Protein AF-A0AA35YEF1-F1 (afdb_monomer)

Mean predicted aligned error: 9.91 Å

Secondary structure (DSSP, 8-state):
--PPPP-----SS--TT--SS--BTTBSS-HHHHHHHHHHHTT-S-EEEEE-SSS--HHHHHHHTT-SSEEEEEEEE-GGGTSTT----TT---STT-TTSEEEEEESSS---GGG------TT-TTGGG--SSS-EEEE------TT------HHHHHHHSPP-

Radius of gyration: 15.32 Å; Cα contacts (8 Å, |Δi|>4): 294; chains: 1; bounding box: 36×35×42 Å

InterPro domains:
  IPR000286 Histone deacetylase HDAC [PR01270] (13-36)
  IPR000286 Histone deacetylase HDAC [PR01270] (46-61)
  IPR023696 Ureohydrolase domain superfamily [SSF52768] (7-118)
  IPR023801 Histone deacetylase domain [PF00850] (11-116)
  IPR037138 Histone deacetylase domain superfamily [G3DSA:3.40.800.20] (6-133)

pLDDT: mean 76.39, std 24.19, range [29.94, 98.56]

Structure (mmCIF, N/CA/C/O backbone):
data_AF-A0AA35YEF1-F1
#
_entry.id   AF-A0AA35YEF1-F1
#
loop_
_atom_site.group_PDB
_atom_site.id
_atom_site.type_symbol
_atom_site.label_atom_id
_atom_site.label_alt_id
_atom_site.label_comp_id
_atom_site.label_asym_id
_atom_site.label_entity_id
_atom_site.label_seq_id
_atom_site.pdbx_PDB_ins_code
_atom_site.Cartn_x
_atom_site.Cartn_y
_atom_site.Cartn_z
_atom_site.occupancy
_atom_site.B_iso_or_equiv
_atom_site.auth_seq_id
_atom_site.auth_comp_id
_atom_site.auth_asym_id
_atom_site.auth_atom_id
_atom_site.pdbx_PDB_model_num
ATOM 1 N N . MET A 1 1 ? -6.864 -19.166 25.565 1.00 37.62 1 MET A N 1
ATOM 2 C CA . MET A 1 1 ? -6.013 -18.259 24.770 1.00 37.62 1 MET A CA 1
ATOM 3 C C . MET A 1 1 ? -6.544 -18.346 23.356 1.00 37.62 1 MET A C 1
ATOM 5 O O . MET A 1 1 ? -6.673 -19.457 22.865 1.00 37.62 1 MET A O 1
ATOM 9 N N . ASP A 1 2 ? -7.000 -17.234 22.787 1.00 47.06 2 ASP A N 1
ATOM 10 C CA . ASP A 1 2 ? -7.534 -17.217 21.423 1.00 47.06 2 ASP A CA 1
ATOM 11 C C . ASP A 1 2 ? -6.340 -17.222 20.463 1.00 47.06 2 ASP A C 1
ATOM 13 O O . ASP A 1 2 ? -5.594 -16.243 20.388 1.00 47.06 2 ASP A O 1
ATOM 17 N N . HIS A 1 3 ? -6.069 -18.371 19.849 1.00 52.56 3 HIS A N 1
ATOM 18 C CA . HIS A 1 3 ? -5.046 -18.476 18.819 1.00 52.56 3 HIS A CA 1
ATOM 19 C C . HIS A 1 3 ? -5.602 -17.779 17.581 1.00 52.56 3 HIS A C 1
ATOM 21 O O . HIS A 1 3 ? -6.654 -18.172 17.080 1.00 52.56 3 HIS A O 1
ATOM 27 N N . GLY A 1 4 ? -4.926 -16.729 17.108 1.00 59.50 4 GLY A N 1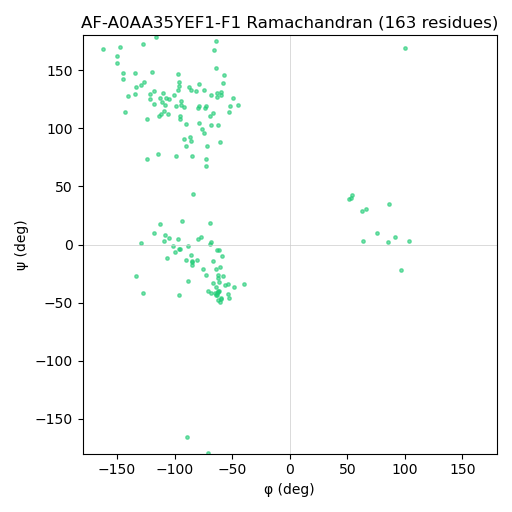
ATOM 28 C CA . GLY A 1 4 ? -5.328 -16.040 15.884 1.00 59.50 4 GLY A CA 1
ATOM 29 C C . GLY A 1 4 ? -5.559 -17.054 14.760 1.00 59.50 4 GLY A C 1
ATOM 30 O O . GLY A 1 4 ? -4.706 -17.902 14.497 1.00 59.50 4 GLY A O 1
ATOM 31 N N . SER A 1 5 ? -6.734 -17.006 14.134 1.00 70.62 5 SER A N 1
ATOM 32 C CA . SER A 1 5 ? -7.059 -17.885 13.015 1.00 70.62 5 SER A CA 1
ATOM 33 C C . SER A 1 5 ? -6.451 -17.332 11.727 1.00 70.62 5 SER A C 1
ATOM 35 O O . SER A 1 5 ? -6.564 -16.144 11.421 1.00 70.62 5 SER A O 1
ATOM 37 N N . TRP A 1 6 ? -5.785 -18.200 10.968 1.00 76.62 6 TRP A N 1
ATOM 38 C CA . TRP A 1 6 ? -5.208 -17.856 9.671 1.00 76.62 6 TRP A CA 1
ATOM 39 C C . TRP A 1 6 ? -6.157 -18.255 8.549 1.00 76.62 6 TRP A C 1
ATOM 41 O O . TRP A 1 6 ? -6.702 -19.358 8.544 1.00 76.62 6 TRP A O 1
ATOM 51 N N . VAL A 1 7 ? -6.315 -17.371 7.566 1.00 81.00 7 VAL A N 1
ATOM 52 C CA . VAL A 1 7 ? -7.116 -17.618 6.363 1.00 81.00 7 VAL A CA 1
ATOM 53 C C . VAL A 1 7 ? -6.281 -17.273 5.135 1.00 81.00 7 VAL A C 1
ATOM 55 O O . VAL A 1 7 ? -5.598 -16.251 5.109 1.00 81.00 7 VAL A O 1
ATOM 58 N N . MET A 1 8 ? -6.345 -18.120 4.105 1.00 83.56 8 MET A N 1
ATOM 59 C CA . MET A 1 8 ? -5.688 -17.890 2.818 1.00 83.56 8 MET A CA 1
ATOM 60 C C . MET A 1 8 ? -6.730 -17.623 1.730 1.00 83.56 8 MET A C 1
ATOM 62 O O . MET A 1 8 ? -7.583 -18.466 1.461 1.00 83.56 8 MET A O 1
ATOM 66 N N . GLY A 1 9 ? -6.625 -16.470 1.067 1.00 82.00 9 GLY A N 1
ATOM 67 C CA . GLY A 1 9 ? -7.431 -16.133 -0.106 1.00 82.00 9 GLY A CA 1
ATOM 68 C C . GLY A 1 9 ? -6.698 -16.468 -1.403 1.00 82.00 9 GLY A C 1
ATOM 69 O O . GLY A 1 9 ? -5.765 -15.764 -1.781 1.00 82.00 9 GLY A O 1
ATOM 70 N N . GLN A 1 10 ? -7.130 -17.513 -2.109 1.00 87.06 10 GLN A N 1
ATOM 71 C CA . GLN A 1 10 ? -6.645 -17.826 -3.458 1.00 87.06 10 GLN A CA 1
ATOM 72 C C . GLN A 1 10 ? -7.531 -17.128 -4.493 1.00 87.06 10 GLN A C 1
ATOM 74 O O . GLN A 1 10 ? -8.507 -17.695 -4.980 1.00 87.06 10 GLN A O 1
ATOM 79 N N . VAL A 1 11 ? -7.222 -15.864 -4.784 1.00 88.69 11 VAL A N 1
ATOM 80 C CA . VAL A 1 11 ? -8.067 -14.997 -5.617 1.00 88.69 11 VAL A CA 1
ATOM 81 C C . VAL A 1 11 ? -7.344 -14.515 -6.871 1.00 88.69 11 VAL A C 1
ATOM 83 O O . VAL A 1 11 ? -6.132 -14.308 -6.874 1.00 88.69 11 VAL A O 1
ATOM 86 N N . ARG A 1 12 ? -8.116 -14.322 -7.943 1.00 91.75 12 ARG A N 1
ATOM 87 C CA . ARG A 1 12 ? -7.703 -13.669 -9.191 1.00 91.75 12 ARG A CA 1
ATOM 88 C C . ARG A 1 12 ? -8.890 -12.880 -9.768 1.00 91.75 12 ARG A C 1
ATOM 90 O O . ARG A 1 12 ? -10.016 -13.359 -9.619 1.00 91.75 12 ARG A O 1
ATOM 97 N N . PRO A 1 13 ? -8.680 -11.739 -10.455 1.00 93.81 13 PRO A N 1
ATOM 98 C CA . PRO A 1 13 ? -7.400 -11.049 -10.709 1.00 93.81 13 PRO A CA 1
ATOM 99 C C . PRO A 1 13 ? -6.727 -10.478 -9.434 1.00 93.81 13 PRO A C 1
ATOM 101 O O . PRO A 1 13 ? -7.368 -10.465 -8.378 1.00 93.81 13 PRO A O 1
ATOM 104 N N . PRO A 1 14 ? -5.444 -10.046 -9.492 1.00 95.00 14 PRO A N 1
ATOM 105 C CA . PRO A 1 14 ? -4.778 -9.370 -8.368 1.00 95.00 14 PRO A CA 1
ATOM 106 C C . PRO A 1 14 ? -5.453 -8.026 -8.033 1.00 95.00 14 PRO A C 1
ATOM 108 O O . PRO A 1 14 ? -6.388 -7.605 -8.716 1.00 95.00 14 PRO A O 1
ATOM 111 N N . GLY A 1 15 ? -5.002 -7.355 -6.964 1.00 96.38 15 GLY A N 1
ATOM 112 C CA . GLY A 1 15 ? -5.642 -6.123 -6.488 1.00 96.38 15 GLY A CA 1
ATOM 113 C C . GLY A 1 15 ? -4.752 -4.929 -6.136 1.00 96.38 15 GLY A C 1
ATOM 114 O O . GLY A 1 15 ? -5.223 -3.804 -6.243 1.00 96.38 15 GLY A O 1
ATOM 115 N N . HIS A 1 16 ? -3.493 -5.115 -5.737 1.00 97.31 16 HIS A N 1
ATOM 116 C CA . HIS A 1 16 ? -2.713 -4.039 -5.095 1.00 97.31 16 HIS A CA 1
ATOM 117 C C . HIS A 1 16 ? -2.350 -2.822 -5.974 1.00 97.31 16 HIS A C 1
ATOM 119 O O . HIS A 1 16 ? -1.977 -1.775 -5.444 1.00 97.31 16 HIS A O 1
ATOM 125 N N . HIS A 1 17 ? -2.497 -2.920 -7.299 1.00 97.94 17 HIS A N 1
ATOM 126 C CA . HIS A 1 17 ? -2.338 -1.783 -8.210 1.00 97.94 17 HIS A CA 1
ATOM 127 C C . HIS A 1 17 ? -3.646 -1.017 -8.449 1.00 97.94 17 HIS A C 1
ATOM 129 O O . HIS A 1 17 ? -3.602 0.086 -8.986 1.00 97.94 17 HIS A O 1
ATOM 135 N N . ALA A 1 18 ? -4.803 -1.569 -8.064 1.00 98.38 18 ALA A N 1
ATOM 136 C CA . ALA A 1 18 ? -6.078 -0.869 -8.179 1.00 98.38 18 ALA A CA 1
ATOM 137 C C . ALA A 1 18 ? -6.165 0.222 -7.099 1.00 98.38 18 ALA A C 1
ATOM 139 O O . ALA A 1 18 ? -6.102 -0.073 -5.900 1.00 98.38 18 ALA A O 1
ATOM 140 N N . GLY A 1 19 ? -6.265 1.472 -7.547 1.00 97.50 19 GLY A N 1
ATOM 141 C CA . GLY A 1 19 ? -6.387 2.669 -6.713 1.00 97.50 19 GLY A CA 1
ATOM 142 C C . GLY A 1 19 ? -7.839 3.024 -6.398 1.00 97.50 19 GLY A C 1
ATOM 143 O O . GLY A 1 19 ? -8.753 2.237 -6.649 1.00 97.50 19 GLY A O 1
ATOM 144 N N . VAL A 1 20 ? -8.084 4.240 -5.898 1.00 97.62 20 VAL A N 1
ATOM 145 C CA . VAL A 1 20 ? -9.449 4.687 -5.544 1.00 97.62 20 VAL A CA 1
ATOM 146 C C . VAL A 1 20 ? -10.331 4.821 -6.789 1.00 97.62 20 VAL A C 1
ATOM 148 O O . VAL A 1 20 ? -11.542 4.609 -6.732 1.00 97.62 20 VAL A O 1
ATOM 151 N N . ARG A 1 21 ? -9.732 5.203 -7.924 1.00 97.69 21 ARG A N 1
ATOM 152 C CA . ARG A 1 21 ? -10.460 5.562 -9.155 1.00 97.69 21 ARG A CA 1
ATOM 153 C C . ARG A 1 21 ? -9.964 4.852 -10.412 1.00 97.69 21 ARG A C 1
ATOM 155 O O . ARG A 1 21 ? -10.474 5.137 -11.493 1.00 97.69 21 ARG A O 1
ATOM 162 N N . GLN A 1 22 ? -8.966 3.975 -10.302 1.00 97.12 22 GLN A N 1
ATOM 163 C CA . GLN A 1 22 ? -8.292 3.402 -11.464 1.00 97.12 22 GLN A CA 1
ATOM 164 C C . GLN A 1 22 ? -7.975 1.916 -11.280 1.00 97.12 22 GLN A C 1
ATOM 166 O O . GLN A 1 22 ? -7.311 1.522 -10.323 1.00 97.12 22 GLN A O 1
ATOM 171 N N . ALA A 1 23 ? -8.396 1.114 -12.260 1.00 97.88 23 ALA A N 1
ATOM 172 C CA . ALA A 1 23 ? -7.896 -0.236 -12.490 1.00 97.88 23 ALA A CA 1
ATOM 173 C C . ALA A 1 23 ? -6.628 -0.174 -13.361 1.00 97.88 23 ALA A C 1
ATOM 175 O O . ALA A 1 23 ? -6.604 0.523 -14.378 1.00 97.88 23 ALA A O 1
ATOM 176 N N . MET A 1 24 ? -5.569 -0.884 -12.972 1.00 97.31 24 MET A N 1
ATOM 177 C CA . MET A 1 24 ? -4.289 -0.946 -13.695 1.00 97.31 24 MET A CA 1
ATOM 178 C C . MET A 1 24 ? -3.471 -2.161 -13.244 1.00 97.31 24 MET A C 1
ATOM 180 O O . MET A 1 24 ? -3.812 -2.795 -12.250 1.00 97.31 24 MET A O 1
ATOM 184 N N . GLY A 1 25 ? -2.395 -2.514 -13.960 1.00 95.12 25 GLY A N 1
ATOM 185 C CA . GLY A 1 25 ? -1.503 -3.614 -13.556 1.00 95.12 25 GLY A CA 1
ATOM 186 C C . GLY A 1 25 ? -2.238 -4.938 -13.326 1.00 95.12 25 GLY A C 1
ATOM 187 O O . GLY A 1 25 ? -2.017 -5.599 -12.317 1.00 95.12 25 GLY A O 1
ATOM 188 N N . PHE A 1 26 ? -3.186 -5.271 -14.209 1.00 95.88 26 PHE A N 1
ATOM 189 C CA . PHE A 1 26 ? -4.088 -6.430 -14.098 1.00 95.88 26 PHE A CA 1
ATOM 190 C C . PHE A 1 26 ? -5.045 -6.417 -12.893 1.00 95.88 26 PHE A C 1
ATOM 192 O O . PHE A 1 26 ? -5.803 -7.367 -12.715 1.00 95.88 26 PHE A O 1
ATOM 199 N N . CYS A 1 27 ? -5.047 -5.357 -12.084 1.00 97.06 27 CYS A N 1
ATOM 200 C CA . CYS A 1 27 ? -5.883 -5.228 -10.901 1.00 97.06 27 CYS A CA 1
ATOM 201 C C . CYS A 1 27 ? -7.179 -4.478 -11.226 1.00 97.06 27 CYS A C 1
ATOM 203 O O . CYS A 1 27 ? -7.132 -3.342 -11.698 1.00 97.06 27 CYS A O 1
ATOM 205 N N . LEU A 1 28 ? -8.328 -5.103 -10.943 1.00 96.94 28 LEU A N 1
ATOM 206 C CA . LEU A 1 28 ? -9.655 -4.491 -11.124 1.00 96.94 28 LEU A CA 1
ATOM 207 C C . LEU A 1 28 ? -10.190 -3.868 -9.830 1.00 96.94 28 LEU A C 1
ATOM 209 O O . LEU A 1 28 ? -10.706 -2.757 -9.847 1.00 96.94 28 LEU A O 1
ATOM 213 N N . HIS A 1 29 ? -10.041 -4.582 -8.714 1.00 97.44 29 HIS A N 1
ATOM 214 C CA . HIS A 1 29 ? -10.429 -4.143 -7.375 1.00 97.44 29 HIS A CA 1
ATOM 215 C C . HIS A 1 29 ? -9.303 -4.462 -6.395 1.00 97.44 29 HIS A C 1
ATOM 217 O O . HIS A 1 29 ? -8.621 -5.476 -6.544 1.00 97.44 29 HIS A O 1
ATOM 223 N N . ASN A 1 30 ? -9.123 -3.635 -5.366 1.00 97.56 30 ASN A N 1
ATOM 224 C CA . ASN A 1 30 ? -8.067 -3.847 -4.385 1.00 97.56 30 ASN A CA 1
ATOM 225 C C . ASN A 1 30 ? -8.514 -4.804 -3.269 1.00 97.56 30 ASN A C 1
ATOM 227 O O . ASN A 1 30 ? -9.041 -4.385 -2.240 1.00 97.56 30 ASN A O 1
ATOM 231 N N . ASN A 1 31 ? -8.302 -6.107 -3.483 1.00 96.19 31 ASN A N 1
ATOM 232 C CA 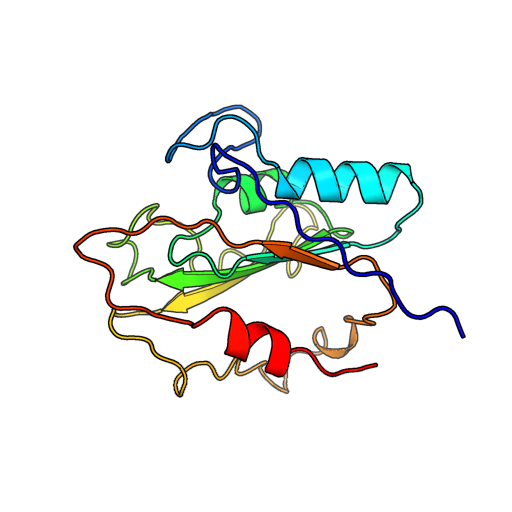. ASN A 1 31 ? -8.710 -7.169 -2.552 1.00 96.19 31 ASN A CA 1
ATOM 233 C C . ASN A 1 31 ? -8.184 -6.951 -1.119 1.00 96.19 31 ASN A C 1
ATOM 235 O O . ASN A 1 31 ? -8.927 -7.138 -0.157 1.00 96.19 31 ASN A O 1
ATOM 239 N N . ALA A 1 32 ? -6.918 -6.538 -0.970 1.00 95.25 32 ALA A N 1
ATOM 240 C CA . ALA A 1 32 ? -6.303 -6.307 0.337 1.00 95.25 32 ALA A CA 1
ATOM 241 C C . ALA A 1 32 ? -6.915 -5.093 1.048 1.00 95.25 32 ALA A C 1
ATOM 243 O O . ALA A 1 32 ? -7.214 -5.165 2.239 1.00 95.25 32 ALA A O 1
ATOM 244 N N . ALA A 1 33 ? -7.158 -4.002 0.315 1.00 96.69 33 ALA A N 1
ATOM 245 C CA . ALA A 1 33 ? -7.817 -2.827 0.868 1.00 96.69 33 ALA A CA 1
ATOM 246 C C . ALA A 1 33 ? -9.267 -3.117 1.278 1.00 96.69 33 ALA A C 1
ATOM 248 O O . ALA A 1 33 ? -9.675 -2.732 2.370 1.00 96.69 33 ALA A O 1
ATOM 249 N N . ILE A 1 34 ? -10.017 -3.866 0.461 1.00 97.12 34 ILE A N 1
ATOM 250 C CA . ILE A 1 34 ? -11.382 -4.302 0.792 1.00 97.12 34 ILE A CA 1
ATOM 251 C C . ILE A 1 34 ? -11.382 -5.148 2.069 1.00 97.12 34 ILE A C 1
ATOM 253 O O . ILE A 1 34 ? -12.187 -4.901 2.964 1.00 97.12 34 ILE A O 1
ATOM 257 N N . ALA A 1 35 ? -10.462 -6.109 2.189 1.00 94.81 35 ALA A N 1
ATOM 258 C CA . ALA A 1 35 ? -10.337 -6.935 3.387 1.00 94.81 35 ALA A CA 1
ATOM 259 C C . ALA A 1 35 ? -9.976 -6.104 4.631 1.00 94.81 35 ALA A C 1
ATOM 261 O O . ALA A 1 35 ? -10.546 -6.324 5.700 1.00 94.81 35 ALA A O 1
ATOM 262 N N . ALA A 1 36 ? -9.087 -5.115 4.497 1.00 93.75 36 ALA A N 1
ATOM 263 C CA . ALA A 1 36 ? -8.751 -4.202 5.585 1.00 93.75 36 ALA A CA 1
ATOM 264 C C . ALA A 1 36 ? -9.970 -3.382 6.025 1.00 93.75 36 ALA A C 1
ATOM 266 O O . ALA A 1 36 ? -10.285 -3.349 7.214 1.00 93.75 36 ALA A O 1
ATOM 267 N N . SER A 1 37 ? -10.707 -2.788 5.084 1.00 93.88 37 SER A N 1
ATOM 268 C CA . SER A 1 37 ? -11.939 -2.051 5.382 1.00 93.88 37 SER A CA 1
ATOM 269 C C . SER A 1 37 ? -13.012 -2.942 6.014 1.00 93.88 37 SER A C 1
ATOM 271 O O . SER A 1 37 ? -13.659 -2.526 6.973 1.00 93.88 37 SER A O 1
ATOM 273 N N . ALA A 1 38 ? -13.172 -4.182 5.544 1.00 94.12 38 ALA A N 1
ATOM 274 C CA . ALA A 1 38 ? -14.100 -5.148 6.131 1.00 94.12 38 ALA A CA 1
ATOM 275 C C . ALA A 1 38 ? -13.713 -5.512 7.573 1.00 94.12 38 ALA A C 1
ATOM 277 O O . ALA A 1 38 ? -14.571 -5.543 8.453 1.00 94.12 38 ALA A O 1
ATOM 278 N N . ALA A 1 39 ? -12.421 -5.712 7.848 1.00 88.75 39 ALA A N 1
ATOM 279 C CA . ALA A 1 39 ? -11.931 -5.946 9.204 1.00 88.75 39 ALA A CA 1
ATOM 280 C C . ALA A 1 39 ? -12.210 -4.744 10.121 1.00 88.75 39 ALA A C 1
ATOM 282 O O . ALA A 1 39 ? -12.630 -4.925 11.265 1.00 88.75 39 ALA A O 1
ATOM 283 N N . GLN A 1 40 ? -12.026 -3.516 9.627 1.00 90.50 40 GLN A N 1
ATOM 284 C CA . GLN A 1 40 ? -12.354 -2.304 10.383 1.00 90.50 40 GLN A CA 1
ATOM 285 C C . GLN A 1 40 ? -13.851 -2.199 10.681 1.00 90.50 40 GLN A C 1
ATOM 287 O O . GLN A 1 40 ? -14.222 -1.912 11.818 1.00 90.50 40 GLN A O 1
ATOM 292 N N . ALA A 1 41 ? -14.705 -2.500 9.699 1.00 93.94 41 ALA A N 1
ATOM 293 C CA . ALA A 1 41 ? -16.154 -2.557 9.887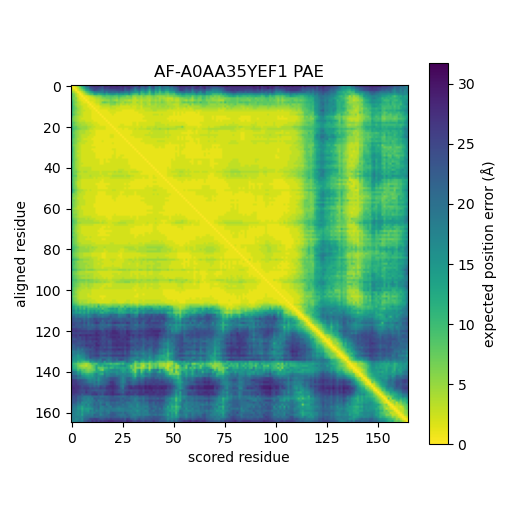 1.00 93.94 41 ALA A CA 1
ATOM 294 C C . ALA A 1 41 ? -16.568 -3.629 10.914 1.00 93.94 41 ALA A C 1
ATOM 296 O O . ALA A 1 41 ? -17.517 -3.425 11.665 1.00 93.94 41 ALA A O 1
ATOM 297 N N . ALA A 1 42 ? -15.815 -4.728 11.007 1.00 91.31 42 ALA A N 1
ATOM 298 C CA . ALA A 1 42 ? -15.981 -5.766 12.025 1.00 91.31 42 ALA A CA 1
ATOM 299 C C . ALA A 1 42 ? -15.364 -5.411 13.400 1.00 91.31 42 ALA A C 1
ATOM 301 O O . ALA A 1 42 ? -15.368 -6.237 14.311 1.00 91.31 42 ALA A O 1
ATOM 302 N N . GLY A 1 43 ? -14.836 -4.194 13.577 1.00 89.06 43 GLY A N 1
ATOM 303 C CA . GLY A 1 43 ? -14.337 -3.682 14.858 1.00 89.06 43 GLY A CA 1
ATOM 304 C C . GLY A 1 43 ? -12.813 -3.656 15.010 1.00 89.06 43 GLY A C 1
ATOM 305 O O . GLY A 1 43 ? -12.311 -3.261 16.069 1.00 89.06 43 GLY A O 1
ATOM 306 N N . ALA A 1 44 ? -12.044 -4.028 13.980 1.00 87.50 44 ALA A N 1
ATOM 307 C CA . ALA A 1 44 ? -10.590 -3.917 14.027 1.00 87.50 44 ALA A CA 1
ATOM 308 C C . ALA A 1 44 ? -10.158 -2.442 14.080 1.00 87.50 44 ALA A C 1
ATOM 310 O O . ALA A 1 44 ? -10.296 -1.685 13.123 1.00 87.50 44 ALA A O 1
ATOM 311 N N . LYS A 1 45 ? -9.570 -2.024 15.206 1.00 90.31 45 LYS A N 1
ATOM 312 C CA . LYS A 1 45 ? -9.095 -0.638 15.391 1.00 90.31 45 LYS A CA 1
ATOM 313 C C . LYS A 1 45 ? -7.840 -0.315 14.584 1.00 90.31 45 LYS A C 1
ATOM 315 O O . LYS A 1 45 ? -7.560 0.853 14.329 1.00 90.31 45 LYS A O 1
ATOM 320 N N . LYS A 1 46 ? -7.041 -1.338 14.271 1.00 89.56 46 LYS A N 1
ATOM 321 C CA . LYS A 1 46 ? -5.823 -1.223 13.471 1.00 89.56 46 LYS A CA 1
ATOM 322 C C . LYS A 1 46 ? -5.643 -2.458 12.601 1.00 89.56 46 LYS A C 1
ATOM 324 O O . LYS A 1 46 ? -5.895 -3.561 13.084 1.00 89.56 46 LYS A O 1
ATOM 329 N N . VAL A 1 47 ? -5.156 -2.252 11.384 1.00 91.75 47 VAL A N 1
ATOM 330 C CA . VAL A 1 47 ? -4.839 -3.308 10.417 1.00 91.75 47 VAL A CA 1
ATOM 331 C C . VAL A 1 47 ? -3.402 -3.130 9.934 1.00 91.75 47 VAL A C 1
ATOM 333 O O . VAL A 1 47 ? -2.952 -2.007 9.713 1.00 91.75 47 VAL A O 1
ATOM 336 N N . LEU A 1 48 ? -2.672 -4.231 9.784 1.00 93.81 48 LEU A N 1
ATOM 337 C CA . LEU A 1 48 ? -1.365 -4.255 9.126 1.00 93.81 48 LEU A CA 1
ATOM 338 C C . LEU A 1 48 ? -1.513 -4.934 7.765 1.00 93.81 48 LEU A C 1
ATOM 340 O O . LEU A 1 48 ? -1.980 -6.068 7.713 1.00 93.81 48 LEU A O 1
ATOM 344 N N . ILE A 1 49 ? -1.085 -4.271 6.694 1.00 94.19 49 ILE A N 1
ATOM 345 C CA . ILE A 1 49 ? -0.932 -4.866 5.366 1.00 94.19 49 ILE A CA 1
ATOM 346 C C . ILE A 1 49 ? 0.561 -4.997 5.077 1.00 94.19 49 ILE A C 1
ATOM 348 O O . ILE A 1 49 ? 1.273 -3.993 5.037 1.00 94.19 49 ILE A O 1
ATOM 352 N N . VAL A 1 50 ? 1.024 -6.226 4.859 1.00 93.56 50 VAL A N 1
ATOM 353 C CA . VAL A 1 50 ? 2.375 -6.492 4.350 1.00 93.56 50 VAL A CA 1
ATOM 354 C C . VAL A 1 50 ? 2.260 -6.993 2.920 1.00 93.56 50 VAL A C 1
ATOM 356 O O . VAL A 1 50 ? 1.702 -8.064 2.685 1.00 93.56 50 VAL A O 1
ATOM 359 N N . ASP A 1 51 ? 2.781 -6.207 1.985 1.00 93.38 51 ASP A N 1
ATOM 360 C CA . ASP A 1 51 ? 2.832 -6.507 0.559 1.00 93.38 51 ASP A CA 1
ATOM 361 C C . ASP A 1 51 ? 4.261 -6.892 0.166 1.00 93.38 51 ASP A C 1
ATOM 363 O O . ASP A 1 51 ? 5.185 -6.076 0.235 1.00 93.38 51 ASP A O 1
ATOM 367 N N . TRP A 1 52 ? 4.441 -8.159 -0.204 1.00 90.88 52 TRP A N 1
ATOM 368 C CA . TRP A 1 52 ? 5.719 -8.684 -0.690 1.00 90.88 52 TRP A CA 1
ATOM 369 C C . TRP A 1 52 ? 5.682 -9.075 -2.175 1.00 90.88 52 TRP A C 1
ATOM 371 O O . TRP A 1 52 ? 6.539 -9.836 -2.634 1.00 90.88 52 TRP A O 1
ATOM 381 N N . ASP A 1 53 ? 4.694 -8.601 -2.941 1.00 91.69 53 ASP A N 1
ATOM 382 C CA . ASP A 1 53 ? 4.806 -8.625 -4.402 1.00 91.69 53 ASP A CA 1
ATOM 383 C C . ASP A 1 53 ? 6.073 -7.864 -4.839 1.00 91.69 53 ASP A C 1
ATOM 385 O O . ASP A 1 53 ? 6.489 -6.894 -4.213 1.00 91.69 53 ASP A O 1
ATOM 389 N N . VAL A 1 54 ? 6.718 -8.321 -5.916 1.00 90.56 54 VAL A N 1
ATOM 390 C CA . VAL A 1 54 ? 7.950 -7.696 -6.417 1.00 90.56 54 VAL A CA 1
ATOM 391 C C . VAL A 1 54 ? 7.722 -6.259 -6.904 1.00 90.56 54 VAL A C 1
ATOM 393 O O . VAL A 1 54 ? 8.678 -5.486 -6.968 1.00 90.56 54 VAL A O 1
ATOM 396 N N . HIS A 1 55 ? 6.486 -5.894 -7.237 1.00 94.88 55 HIS A N 1
ATOM 397 C CA . HIS A 1 55 ? 6.074 -4.549 -7.613 1.00 94.88 55 HIS A CA 1
ATOM 398 C C . HIS A 1 55 ? 5.478 -3.808 -6.414 1.00 94.88 55 HIS A C 1
ATOM 400 O O . HIS A 1 55 ? 4.790 -4.381 -5.572 1.00 94.88 55 HIS A O 1
ATOM 406 N N . HIS A 1 56 ? 5.680 -2.492 -6.370 1.00 97.19 56 HIS A N 1
ATOM 407 C CA . HIS A 1 56 ? 5.014 -1.649 -5.380 1.00 97.19 56 HIS A CA 1
ATOM 408 C C . HIS A 1 56 ? 3.491 -1.675 -5.575 1.00 97.19 56 HIS A C 1
ATOM 410 O O . HIS A 1 56 ? 2.999 -1.371 -6.664 1.00 97.19 56 HIS A O 1
ATOM 416 N N . GLY A 1 57 ? 2.738 -1.973 -4.514 1.00 97.88 57 GLY A N 1
ATOM 417 C CA . GLY A 1 57 ? 1.278 -1.864 -4.481 1.00 97.88 57 GLY A CA 1
ATOM 418 C C . GLY A 1 57 ? 0.798 -0.411 -4.424 1.00 97.88 57 GLY A C 1
ATOM 419 O O . GLY A 1 57 ? 0.251 0.035 -3.414 1.00 97.88 57 GLY A O 1
ATOM 420 N N . ASN A 1 58 ? 1.013 0.343 -5.504 1.00 98.38 58 ASN A N 1
ATOM 421 C CA . ASN A 1 58 ? 0.705 1.774 -5.588 1.00 98.38 58 ASN A CA 1
ATOM 422 C C . ASN A 1 58 ? -0.761 2.103 -5.274 1.00 98.38 58 ASN A C 1
ATOM 424 O O . ASN A 1 58 ? -1.026 3.131 -4.660 1.00 98.38 58 ASN A O 1
ATOM 428 N N . GLY A 1 59 ? -1.701 1.232 -5.650 1.00 98.38 59 GLY A N 1
ATOM 429 C CA . GLY A 1 59 ? -3.121 1.425 -5.366 1.00 98.38 59 GLY A CA 1
ATOM 430 C C . GLY A 1 59 ? -3.445 1.236 -3.884 1.00 98.38 59 GLY A C 1
ATOM 431 O O . GLY A 1 59 ? -4.198 2.014 -3.306 1.00 98.38 59 GLY A O 1
ATOM 432 N N . THR A 1 60 ? -2.829 0.244 -3.233 1.00 98.31 60 THR A N 1
ATOM 433 C CA . THR A 1 60 ? -2.977 0.043 -1.781 1.00 98.31 60 THR A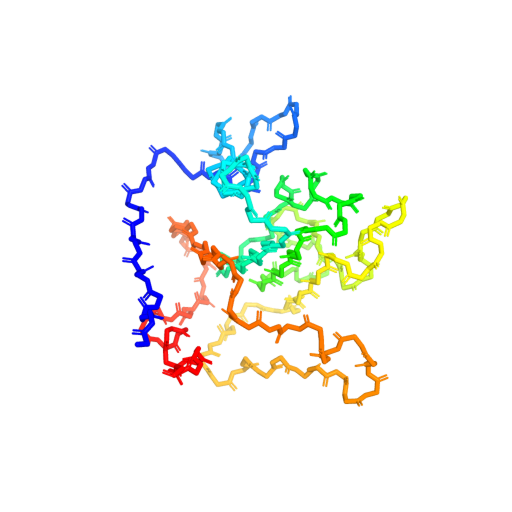 CA 1
ATOM 434 C C . THR A 1 60 ? -2.418 1.227 -1.002 1.00 98.31 60 THR A C 1
ATOM 436 O O . THR A 1 60 ? -3.070 1.699 -0.070 1.00 98.31 60 THR A O 1
ATOM 439 N N . GLN A 1 61 ? -1.244 1.731 -1.400 1.00 98.38 61 GLN A N 1
ATOM 440 C CA . GLN A 1 61 ? -0.675 2.932 -0.798 1.00 98.38 61 GLN A CA 1
ATOM 441 C C . GLN A 1 61 ? -1.607 4.134 -0.992 1.00 98.38 61 GLN A C 1
ATOM 443 O O . GLN A 1 61 ? -1.954 4.772 -0.009 1.00 98.38 61 GLN A O 1
ATOM 448 N N . GLU A 1 62 ? -2.081 4.396 -2.215 1.00 98.50 62 GLU A N 1
ATOM 449 C CA . GLU A 1 62 ? -3.010 5.498 -2.510 1.00 98.50 62 GLU A CA 1
ATOM 450 C C . GLU A 1 62 ? -4.251 5.475 -1.600 1.00 98.50 62 GLU A C 1
ATOM 452 O O . GLU A 1 62 ? -4.624 6.500 -1.032 1.00 98.50 62 GLU A O 1
ATOM 457 N N . ILE A 1 63 ? -4.868 4.302 -1.417 1.00 98.56 63 ILE A N 1
ATOM 458 C CA . ILE A 1 63 ? -6.079 4.139 -0.598 1.00 98.56 63 ILE A CA 1
ATOM 459 C C . ILE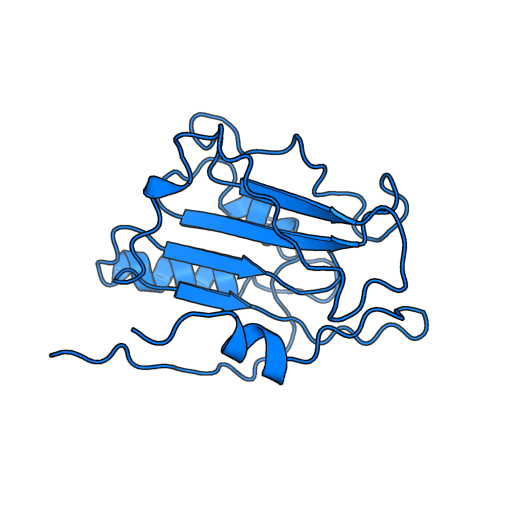 A 1 63 ? -5.822 4.470 0.882 1.00 98.56 63 ILE A C 1
ATOM 461 O O . ILE A 1 63 ? -6.696 5.027 1.550 1.00 98.56 63 ILE A O 1
ATOM 465 N N . PHE A 1 64 ? -4.641 4.134 1.408 1.00 97.94 64 PHE A N 1
ATOM 466 C CA . PHE A 1 64 ? -4.301 4.307 2.825 1.00 97.94 64 PHE A CA 1
ATOM 467 C C . PHE A 1 64 ? -3.302 5.434 3.105 1.00 97.94 64 PHE A C 1
ATOM 469 O O . PHE A 1 64 ? -2.906 5.610 4.254 1.00 97.94 64 PHE A O 1
ATOM 476 N N . GLU A 1 65 ? -2.960 6.247 2.106 1.00 97.75 65 GLU A N 1
ATOM 477 C CA . GLU A 1 65 ? -1.934 7.297 2.175 1.00 97.75 65 GLU A CA 1
ATOM 478 C C . GLU A 1 65 ? -2.164 8.261 3.354 1.00 97.75 65 GLU A C 1
ATOM 480 O O . GLU A 1 65 ? -1.214 8.734 3.973 1.00 97.75 65 GLU A O 1
ATOM 485 N N . GLN A 1 66 ? -3.429 8.523 3.697 1.00 98.00 66 GLN A N 1
ATOM 486 C CA . GLN A 1 66 ? -3.831 9.438 4.774 1.00 98.00 66 GLN A CA 1
ATOM 487 C C . GLN A 1 66 ? -4.318 8.720 6.046 1.00 98.00 66 GLN A C 1
ATOM 489 O O . GLN A 1 66 ? -4.803 9.346 6.991 1.00 98.00 66 GLN A O 1
ATOM 494 N N . ASN A 1 67 ? -4.228 7.390 6.091 1.00 94.50 67 ASN A N 1
ATOM 495 C CA . ASN A 1 67 ? -4.868 6.567 7.109 1.00 94.50 67 ASN A CA 1
ATOM 496 C C . ASN A 1 67 ? -3.885 6.165 8.229 1.00 94.50 67 ASN A C 1
ATOM 498 O O . ASN A 1 67 ? -2.925 5.443 8.005 1.00 94.50 67 ASN A O 1
ATOM 502 N N . LYS A 1 68 ? -4.169 6.565 9.479 1.00 94.56 68 LYS A N 1
ATOM 503 C CA . LYS A 1 68 ? -3.369 6.202 10.680 1.00 94.56 68 LYS A CA 1
ATOM 504 C C . LYS A 1 68 ? -3.784 4.887 11.355 1.00 94.56 68 LYS A C 1
ATOM 506 O O . LYS A 1 68 ? -3.268 4.516 12.411 1.00 94.56 68 LYS A O 1
ATOM 511 N N . THR A 1 69 ? -4.804 4.226 10.830 1.00 93.50 69 THR A N 1
ATOM 512 C CA . THR A 1 69 ? -5.363 2.979 11.369 1.00 93.50 69 THR A CA 1
ATOM 513 C C . THR A 1 69 ? -4.995 1.767 10.520 1.00 93.50 69 THR A C 1
ATOM 515 O O . THR A 1 69 ? -5.125 0.642 10.993 1.00 93.50 69 THR A O 1
ATOM 518 N N . VAL A 1 70 ? -4.454 1.978 9.321 1.00 95.19 70 VAL A N 1
ATOM 519 C CA . VAL A 1 70 ? -3.878 0.929 8.480 1.00 95.19 70 VAL A CA 1
ATOM 520 C C . VAL A 1 70 ? -2.400 1.232 8.284 1.00 95.19 70 VAL A C 1
ATOM 522 O O . VAL A 1 70 ? -2.054 2.302 7.805 1.00 95.19 70 VAL A O 1
ATOM 525 N N . LEU A 1 71 ? -1.526 0.315 8.695 1.00 95.50 71 LEU A N 1
ATOM 526 C CA . LEU A 1 71 ? -0.099 0.384 8.383 1.00 95.50 71 LEU A CA 1
ATOM 527 C C . LEU A 1 71 ? 0.155 -0.450 7.130 1.00 95.50 71 LEU A C 1
ATOM 529 O O . LEU A 1 71 ? -0.102 -1.652 7.140 1.00 95.50 71 LEU A O 1
ATOM 533 N N . TYR A 1 72 ? 0.665 0.180 6.080 1.00 96.50 72 TYR A N 1
ATOM 534 C CA . TYR A 1 72 ? 1.053 -0.469 4.835 1.00 96.50 72 TYR A CA 1
ATOM 535 C C . TYR A 1 72 ? 2.577 -0.584 4.754 1.00 96.50 72 TYR A C 1
ATOM 537 O O . TYR A 1 72 ? 3.292 0.410 4.885 1.00 96.50 72 TYR A O 1
ATOM 545 N N . ILE A 1 73 ? 3.078 -1.800 4.549 1.00 95.62 73 ILE A N 1
ATOM 546 C CA . ILE A 1 73 ? 4.500 -2.085 4.346 1.00 95.62 73 ILE A CA 1
ATOM 547 C C . ILE A 1 73 ? 4.662 -2.769 2.995 1.00 95.62 73 ILE A C 1
ATOM 549 O O . ILE A 1 73 ? 4.047 -3.808 2.767 1.00 95.62 73 ILE A O 1
ATOM 553 N N . SER A 1 74 ? 5.517 -2.224 2.132 1.00 95.25 74 SER A N 1
ATOM 554 C CA . SER A 1 74 ? 5.805 -2.787 0.813 1.00 95.25 74 SER A CA 1
ATOM 555 C C . SER A 1 74 ? 7.286 -3.103 0.653 1.00 95.25 74 SER A C 1
ATOM 557 O O . SER A 1 74 ? 8.139 -2.247 0.898 1.00 95.25 74 SER A O 1
ATOM 559 N N . LEU A 1 75 ? 7.588 -4.322 0.213 1.00 92.19 75 LEU A N 1
ATOM 560 C CA . LEU A 1 75 ? 8.926 -4.767 -0.164 1.00 92.19 75 LEU A CA 1
ATOM 561 C C . LEU A 1 75 ? 8.929 -5.029 -1.663 1.00 92.19 75 LEU A C 1
ATOM 563 O O . LEU A 1 75 ? 8.294 -5.979 -2.102 1.00 92.19 75 LEU A O 1
ATOM 567 N N . HIS A 1 76 ? 9.624 -4.204 -2.439 1.00 92.12 76 HIS A N 1
ATOM 568 C CA . HIS A 1 76 ? 9.505 -4.253 -3.892 1.00 92.12 76 HIS A CA 1
ATOM 569 C C . HIS A 1 76 ? 10.795 -3.833 -4.589 1.00 92.12 76 HIS A C 1
ATOM 571 O O . HIS A 1 76 ? 11.614 -3.073 -4.068 1.00 92.12 76 HIS A O 1
ATOM 577 N N . ARG A 1 77 ? 10.968 -4.299 -5.823 1.00 92.38 77 ARG A N 1
ATOM 578 C CA . ARG A 1 77 ? 12.018 -3.829 -6.723 1.00 92.38 77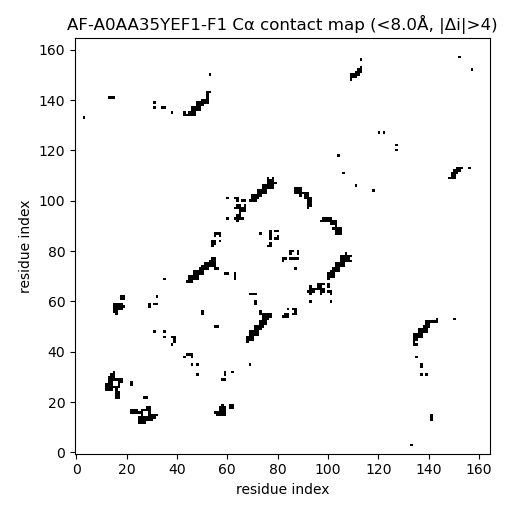 ARG A CA 1
ATOM 579 C C . ARG A 1 77 ? 11.632 -2.447 -7.243 1.00 92.38 77 ARG A C 1
ATOM 581 O O . ARG A 1 77 ? 10.505 -2.232 -7.670 1.00 92.38 77 ARG A O 1
ATOM 588 N N . HIS A 1 78 ? 12.573 -1.510 -7.213 1.00 93.50 78 HIS A N 1
ATOM 589 C CA . HIS A 1 78 ? 12.328 -0.129 -7.634 1.00 93.50 78 HIS A CA 1
ATOM 590 C C . HIS A 1 78 ? 13.352 0.361 -8.663 1.00 93.50 78 HIS A C 1
ATOM 592 O O . HIS A 1 78 ? 12.992 1.032 -9.628 1.00 93.50 78 HIS A O 1
ATOM 598 N N . GLU A 1 79 ? 14.636 0.034 -8.475 1.00 92.88 79 GLU A N 1
ATOM 599 C CA . GLU A 1 79 ? 15.739 0.406 -9.384 1.00 92.88 79 GLU A CA 1
ATOM 600 C C . GLU A 1 79 ? 15.797 1.902 -9.727 1.00 92.88 79 GLU A C 1
ATOM 602 O O . GLU A 1 79 ? 16.042 2.300 -10.866 1.00 92.88 79 GLU A O 1
ATOM 607 N N . GLY A 1 80 ? 15.530 2.751 -8.732 1.00 92.44 80 GLY A N 1
ATOM 608 C CA . GLY A 1 80 ? 15.479 4.201 -8.931 1.00 92.44 80 GLY A CA 1
ATOM 609 C C . GLY A 1 80 ? 14.323 4.652 -9.832 1.00 92.44 80 GLY A C 1
ATOM 610 O O . GLY A 1 80 ? 14.466 5.641 -10.541 1.00 92.44 80 GLY A O 1
ATOM 611 N N . GLY A 1 81 ? 13.206 3.921 -9.830 1.00 93.81 81 GLY A N 1
ATOM 612 C CA . GLY A 1 81 ? 11.997 4.236 -10.593 1.00 93.81 81 GLY A CA 1
ATOM 613 C C . GLY A 1 81 ? 11.963 3.584 -11.972 1.00 93.81 81 GLY A C 1
ATOM 614 O O . GLY A 1 81 ? 11.060 3.856 -12.755 1.00 93.81 81 GLY A O 1
ATOM 615 N N . LYS A 1 82 ? 12.934 2.722 -12.290 1.00 94.75 82 LYS A N 1
ATOM 616 C CA . LYS A 1 82 ? 13.005 2.017 -13.579 1.00 94.75 82 LYS A CA 1
ATOM 617 C C . LYS A 1 82 ? 12.171 0.738 -13.609 1.00 94.75 82 LYS A C 1
ATOM 619 O O . LYS A 1 82 ? 11.893 0.229 -14.691 1.00 94.75 82 LYS A O 1
ATOM 624 N N . PHE A 1 83 ? 11.783 0.217 -12.446 1.00 93.12 83 PHE A N 1
ATOM 625 C CA . PHE A 1 83 ? 10.923 -0.956 -12.341 1.00 93.12 83 PHE A CA 1
ATOM 626 C C . PHE A 1 83 ? 9.461 -0.543 -12.149 1.00 93.12 83 PHE A C 1
ATOM 628 O O . PHE A 1 83 ? 9.177 0.404 -11.414 1.00 93.12 83 PHE A O 1
ATOM 635 N N . TYR A 1 84 ? 8.535 -1.243 -12.809 1.00 93.50 84 TYR A N 1
ATOM 636 C CA . TYR A 1 84 ? 7.100 -0.967 -12.695 1.00 93.50 84 TYR A CA 1
ATOM 637 C C . TYR A 1 84 ? 6.637 -1.080 -11.226 1.00 93.50 84 TYR A C 1
ATOM 639 O O . TYR A 1 84 ? 7.073 -2.001 -10.534 1.00 93.50 84 TYR A O 1
ATOM 647 N N . PRO A 1 85 ? 5.760 -0.190 -10.721 1.00 96.19 85 PRO A N 1
ATOM 648 C CA . PRO A 1 85 ? 5.079 0.926 -11.394 1.00 96.19 85 PRO A CA 1
ATOM 649 C C . PRO A 1 85 ? 5.806 2.280 -11.270 1.00 96.19 85 PRO A C 1
ATOM 651 O O . PRO A 1 85 ? 5.175 3.326 -11.414 1.00 96.19 85 PRO A O 1
ATOM 654 N N . SER A 1 86 ? 7.108 2.288 -10.969 1.00 95.88 86 SER A N 1
ATOM 655 C CA . SER A 1 86 ? 7.910 3.508 -10.768 1.00 95.88 86 SER A CA 1
ATOM 656 C C . SER A 1 86 ? 7.447 4.377 -9.584 1.00 95.88 86 SER A C 1
ATOM 658 O O . SER A 1 86 ? 7.613 5.598 -9.597 1.00 95.88 86 SER A O 1
ATOM 660 N N . LYS A 1 87 ? 6.850 3.747 -8.565 1.00 95.50 87 LYS A N 1
ATOM 661 C CA . LYS A 1 87 ? 6.361 4.350 -7.311 1.00 95.50 87 LYS A CA 1
ATOM 662 C C . LYS A 1 87 ? 6.934 3.610 -6.102 1.00 95.50 87 LYS A C 1
ATOM 664 O O . LYS A 1 87 ? 7.571 2.570 -6.277 1.00 95.50 87 LYS A O 1
ATOM 669 N N . GLY A 1 88 ? 6.709 4.133 -4.896 1.00 95.00 88 GLY A N 1
ATOM 670 C CA . GLY A 1 88 ? 7.151 3.485 -3.662 1.00 95.00 88 GLY A CA 1
ATOM 671 C C . GLY A 1 88 ? 8.580 3.847 -3.273 1.00 95.00 88 GLY A C 1
ATOM 672 O O . GLY A 1 88 ? 9.321 3.026 -2.736 1.00 95.00 88 GLY A O 1
ATOM 673 N N . VAL A 1 89 ? 9.017 5.081 -3.532 1.00 96.06 89 VAL A N 1
ATOM 674 C CA . VAL A 1 89 ? 10.317 5.538 -3.017 1.00 96.06 89 VAL A CA 1
ATOM 675 C C . VAL A 1 89 ? 10.311 5.568 -1.485 1.00 96.06 89 VAL A C 1
ATOM 677 O O . VAL A 1 89 ? 9.289 5.802 -0.849 1.00 96.06 89 VAL A O 1
ATOM 680 N N . ALA A 1 90 ? 11.479 5.390 -0.866 1.00 93.00 90 ALA A N 1
ATOM 681 C CA . ALA A 1 90 ? 11.596 5.260 0.592 1.00 93.00 90 ALA A CA 1
ATOM 682 C C . ALA A 1 90 ? 11.093 6.484 1.392 1.00 93.00 90 ALA A C 1
ATOM 684 O O . ALA A 1 90 ? 10.835 6.364 2.586 1.00 93.00 90 ALA A O 1
ATOM 685 N N . HIS A 1 91 ? 10.983 7.657 0.757 1.00 92.88 91 HIS A N 1
ATOM 686 C CA . HIS A 1 91 ? 10.491 8.888 1.384 1.00 92.88 91 HIS A CA 1
ATOM 687 C C . HIS A 1 91 ? 8.994 9.156 1.145 1.00 92.88 91 HIS A C 1
ATOM 689 O O . HIS A 1 91 ? 8.461 10.106 1.712 1.00 92.88 91 HIS A O 1
ATOM 695 N N . GLU A 1 92 ? 8.303 8.326 0.356 1.00 95.00 92 GLU A N 1
ATOM 696 C CA . GLU A 1 92 ? 6.837 8.297 0.319 1.00 95.00 92 GLU A CA 1
ATOM 697 C C . GLU A 1 92 ? 6.348 7.569 1.577 1.00 95.00 92 GLU A C 1
ATOM 699 O O . GLU A 1 92 ? 6.411 6.342 1.655 1.00 95.00 92 GLU A O 1
ATOM 704 N N . VAL A 1 93 ? 5.930 8.329 2.592 1.00 94.81 93 VAL A N 1
ATOM 705 C CA . VAL A 1 93 ? 5.637 7.802 3.939 1.00 94.81 93 VAL A CA 1
ATOM 706 C C . VAL A 1 93 ? 4.181 7.980 4.375 1.00 94.81 93 VAL A C 1
ATOM 708 O O . VAL A 1 93 ? 3.869 7.732 5.539 1.00 94.81 93 VAL A O 1
ATOM 711 N N . GLY A 1 94 ? 3.286 8.391 3.479 1.00 94.75 94 GLY A N 1
ATOM 712 C CA . GLY A 1 94 ? 1.945 8.866 3.819 1.00 94.75 94 GLY A CA 1
ATOM 713 C C . GLY A 1 94 ? 1.862 10.395 3.812 1.00 94.75 94 GLY A C 1
ATOM 714 O O . GLY A 1 94 ? 2.881 11.090 3.782 1.00 94.75 94 GLY A O 1
ATOM 715 N N . SER A 1 95 ? 0.642 10.927 3.880 1.00 95.19 95 SER A N 1
ATOM 716 C CA . SER A 1 95 ? 0.359 12.369 3.850 1.00 95.19 95 SER A CA 1
ATOM 717 C C . SER A 1 95 ? -0.866 12.738 4.686 1.00 95.19 95 SER A C 1
ATOM 719 O O . SER A 1 95 ? -1.619 11.868 5.113 1.00 95.19 95 SER A O 1
ATOM 721 N N . MET A 1 96 ? -1.104 14.034 4.909 1.00 94.81 96 MET A N 1
ATOM 722 C CA . MET A 1 96 ? -2.311 14.554 5.576 1.00 94.81 96 MET A CA 1
ATOM 723 C C . MET A 1 96 ? -2.572 13.901 6.944 1.00 94.81 96 MET A C 1
ATOM 725 O O . MET A 1 96 ? -3.704 13.583 7.310 1.00 94.81 96 MET A O 1
ATOM 729 N N . GLY A 1 97 ? -1.508 13.678 7.715 1.00 89.88 97 GLY A N 1
ATOM 730 C CA . GLY A 1 97 ? -1.554 12.958 8.982 1.00 89.88 97 GLY A CA 1
ATOM 731 C C . GLY A 1 97 ? -1.184 11.478 8.852 1.00 89.88 97 GLY A C 1
ATOM 732 O O . GLY A 1 97 ? -0.770 10.877 9.835 1.00 89.88 97 GLY A O 1
ATOM 733 N N . GLY A 1 98 ? -1.279 10.855 7.684 1.00 92.50 98 GLY A N 1
ATOM 734 C CA . GLY A 1 98 ? -0.862 9.466 7.472 1.00 92.50 98 GLY A CA 1
ATOM 735 C C . GLY A 1 98 ? 0.650 9.223 7.561 1.00 92.50 98 GLY A C 1
ATOM 736 O O . GLY A 1 98 ? 1.086 8.091 7.371 1.00 92.50 98 GLY A O 1
ATOM 737 N N . GLU A 1 99 ? 1.474 10.235 7.853 1.00 95.62 99 GLU A N 1
ATOM 738 C CA . GLU A 1 99 ? 2.930 10.119 7.804 1.00 95.62 99 GLU A CA 1
ATOM 739 C C . GLU A 1 99 ? 3.463 9.036 8.763 1.00 95.62 99 GLU A C 1
ATOM 741 O O . GLU A 1 99 ? 3.186 9.005 9.967 1.00 95.62 99 GLU A O 1
ATOM 746 N N . GLY A 1 100 ? 4.286 8.142 8.221 1.00 90.38 100 GLY A N 1
ATOM 747 C CA . GLY A 1 100 ? 4.822 6.971 8.906 1.00 90.38 100 GLY A CA 1
ATOM 748 C C . GLY A 1 100 ? 3.916 5.737 8.892 1.00 90.38 100 GLY A C 1
ATOM 749 O O . GLY A 1 100 ? 4.305 4.738 9.495 1.00 90.38 100 GLY A O 1
ATOM 750 N N . TYR A 1 101 ? 2.749 5.782 8.237 1.00 93.25 101 TYR A N 1
ATOM 751 C CA . TYR A 1 101 ? 1.863 4.621 8.052 1.00 93.25 101 TYR A CA 1
ATOM 752 C C . TYR A 1 101 ? 1.963 3.984 6.660 1.00 93.25 101 TYR A C 1
ATOM 754 O O . TYR A 1 101 ? 1.362 2.935 6.433 1.00 93.25 101 TYR A O 1
ATOM 762 N N . CYS A 1 102 ? 2.794 4.540 5.775 1.00 94.50 102 CYS A N 1
ATOM 763 C CA . CYS A 1 102 ? 3.313 3.845 4.599 1.00 94.50 102 CYS A CA 1
ATOM 764 C C . CYS A 1 102 ? 4.825 3.639 4.766 1.00 94.50 102 CYS A C 1
ATOM 766 O O . CYS A 1 102 ? 5.564 4.585 5.039 1.00 94.50 102 CYS A O 1
ATOM 768 N N . VAL A 1 103 ? 5.287 2.395 4.647 1.00 95.44 103 VAL A N 1
ATOM 769 C CA . VAL A 1 103 ? 6.701 2.021 4.770 1.00 95.44 103 VAL A CA 1
ATOM 770 C C . VAL A 1 103 ? 7.127 1.301 3.502 1.00 95.44 103 VAL A C 1
ATOM 772 O O . VAL A 1 103 ? 6.769 0.146 3.274 1.00 95.44 103 VAL A O 1
ATOM 775 N N . ASN A 1 104 ? 7.929 1.984 2.694 1.00 94.38 104 ASN A N 1
ATOM 776 C CA . ASN A 1 104 ? 8.442 1.455 1.442 1.00 94.38 104 ASN A CA 1
ATOM 777 C C . ASN A 1 104 ? 9.886 0.970 1.600 1.00 94.38 104 ASN A C 1
ATOM 779 O O . ASN A 1 104 ? 10.756 1.708 2.070 1.00 94.38 104 ASN A O 1
ATOM 783 N N . VAL A 1 105 ? 10.150 -0.265 1.168 1.00 94.06 105 VAL A N 1
ATOM 784 C CA . VAL A 1 105 ? 11.484 -0.880 1.118 1.00 94.06 105 VAL A CA 1
ATOM 785 C C . VAL A 1 105 ? 11.868 -1.119 -0.353 1.00 94.06 105 VAL A C 1
ATOM 787 O O . VAL A 1 105 ? 11.764 -2.248 -0.836 1.00 94.06 105 VAL A O 1
ATOM 790 N N . PRO A 1 106 ? 12.287 -0.064 -1.083 1.00 93.25 106 PRO A N 1
ATOM 791 C CA . PRO A 1 106 ? 12.610 -0.156 -2.503 1.00 93.25 106 PRO A CA 1
ATOM 792 C C . PRO A 1 106 ? 14.002 -0.755 -2.728 1.00 93.25 106 PRO A C 1
ATOM 794 O O . PRO A 1 106 ? 15.019 -0.170 -2.344 1.00 93.25 106 PRO A O 1
ATOM 797 N N . TRP A 1 107 ? 14.084 -1.893 -3.413 1.00 91.31 107 TRP A N 1
ATOM 798 C CA . TRP A 1 107 ? 15.363 -2.481 -3.809 1.00 91.31 107 TRP A CA 1
ATOM 799 C C . TRP A 1 107 ? 15.947 -1.791 -5.043 1.00 91.31 107 TRP A C 1
ATOM 801 O O . TRP A 1 107 ? 15.247 -1.489 -6.016 1.00 91.31 107 TRP A O 1
ATOM 811 N N . SER A 1 108 ? 17.258 -1.554 -5.014 1.00 88.38 108 SER A N 1
ATOM 812 C CA . SER A 1 108 ? 17.992 -0.842 -6.065 1.00 88.38 108 SER A CA 1
ATOM 813 C C . SER A 1 108 ? 18.335 -1.701 -7.285 1.00 88.38 108 SER A C 1
ATOM 815 O O . SER A 1 108 ? 18.703 -1.141 -8.314 1.00 88.38 108 SER A O 1
ATOM 817 N N . HIS A 1 109 ? 18.206 -3.026 -7.190 1.00 83.19 109 HIS A N 1
ATOM 818 C CA . HIS A 1 109 ? 18.507 -3.975 -8.262 1.00 83.19 109 HIS A CA 1
ATOM 819 C C . HIS A 1 109 ? 17.627 -5.236 -8.170 1.00 83.19 109 HIS A C 1
ATOM 821 O O . HIS A 1 109 ? 17.050 -5.527 -7.121 1.00 83.19 109 HIS A O 1
ATOM 827 N N . GLY A 1 110 ? 17.537 -6.003 -9.261 1.00 77.62 110 GLY A N 1
ATOM 828 C CA . GLY A 1 110 ? 17.010 -7.375 -9.273 1.00 77.62 110 GLY A CA 1
ATOM 829 C C . GLY A 1 110 ? 17.954 -8.383 -8.601 1.00 77.62 110 GLY A C 1
ATOM 830 O O . GLY A 1 110 ? 19.018 -8.024 -8.107 1.00 77.62 110 GLY A O 1
ATOM 831 N N . GLY A 1 111 ? 17.591 -9.663 -8.556 1.00 74.19 111 GLY A N 1
ATOM 832 C CA . GLY A 1 111 ? 18.416 -10.702 -7.921 1.00 74.19 111 GLY A CA 1
ATOM 833 C C . GLY A 1 111 ? 18.381 -10.688 -6.390 1.00 74.19 111 GLY A C 1
ATOM 834 O O . GLY A 1 111 ? 19.171 -11.385 -5.759 1.00 74.19 111 GLY A O 1
ATOM 835 N N . VAL A 1 112 ? 17.480 -9.909 -5.782 1.00 69.31 112 VAL A N 1
ATOM 836 C CA . VAL A 1 112 ? 17.274 -9.909 -4.329 1.00 69.31 112 VAL A CA 1
ATOM 837 C C . VAL A 1 112 ? 16.640 -11.240 -3.939 1.00 69.31 112 VAL A C 1
ATOM 839 O O . VAL A 1 112 ? 15.505 -11.541 -4.320 1.00 69.31 112 VAL A O 1
ATOM 842 N N . GLY A 1 113 ? 17.426 -12.054 -3.238 1.00 60.00 113 GLY A N 1
ATOM 843 C CA . GLY A 1 113 ? 17.043 -13.370 -2.744 1.00 60.00 113 GLY A CA 1
ATOM 844 C C . GLY A 1 113 ? 17.031 -13.438 -1.219 1.00 60.00 113 GLY A C 1
ATOM 845 O O . GLY A 1 113 ? 17.380 -12.482 -0.525 1.00 60.00 113 GLY A O 1
ATOM 846 N N . ASP A 1 114 ? 16.667 -14.612 -0.720 1.00 57.84 114 ASP A N 1
ATOM 847 C CA . ASP A 1 114 ? 16.388 -14.974 0.677 1.00 57.84 114 ASP A CA 1
ATOM 848 C C . ASP A 1 114 ? 17.316 -14.366 1.755 1.00 57.84 114 ASP A C 1
ATOM 850 O O . ASP A 1 114 ? 16.846 -14.001 2.833 1.00 57.84 114 ASP A O 1
ATOM 854 N N . HIS A 1 115 ? 18.608 -14.165 1.476 1.00 46.81 115 HIS A N 1
ATOM 855 C CA . HIS A 1 115 ? 19.587 -13.649 2.448 1.00 46.81 115 HIS A CA 1
ATOM 856 C C . HIS A 1 115 ? 19.671 -12.116 2.562 1.00 46.81 115 HIS A C 1
ATOM 858 O O . HIS A 1 115 ? 20.329 -11.600 3.467 1.00 46.81 115 HIS A O 1
ATOM 864 N N . SER A 1 116 ? 19.015 -11.372 1.673 1.00 49.19 116 SER A N 1
ATOM 865 C CA . SER A 1 116 ? 19.157 -9.907 1.574 1.00 49.19 116 SER A CA 1
ATOM 866 C C . SER A 1 116 ? 18.085 -9.126 2.348 1.00 49.19 116 SER A C 1
ATOM 868 O O . SER A 1 116 ? 18.148 -7.901 2.436 1.00 49.19 116 SER A O 1
ATOM 870 N N . HIS A 1 117 ? 17.113 -9.815 2.954 1.00 50.31 117 HIS A N 1
ATOM 871 C CA . HIS A 1 117 ? 15.909 -9.226 3.555 1.00 50.31 117 HIS A CA 1
ATOM 872 C C . HIS A 1 117 ? 16.107 -8.709 4.979 1.00 50.31 117 HIS A C 1
ATOM 874 O O . HIS A 1 117 ? 15.266 -8.905 5.858 1.00 50.31 117 HIS A O 1
ATOM 880 N N . ARG A 1 118 ? 17.212 -8.011 5.241 1.00 41.47 118 ARG A N 1
ATOM 881 C CA . ARG A 1 118 ? 17.294 -7.234 6.475 1.00 41.47 118 ARG A CA 1
ATOM 882 C C . ARG A 1 118 ? 16.425 -6.002 6.287 1.00 41.47 118 ARG A C 1
ATOM 884 O O . ARG A 1 118 ? 16.894 -4.985 5.782 1.00 41.47 118 ARG A O 1
ATOM 891 N N . ILE A 1 119 ? 15.178 -6.074 6.756 1.00 44.16 119 ILE A N 1
ATOM 892 C CA . ILE A 1 119 ? 14.466 -4.869 7.181 1.00 44.16 119 ILE A CA 1
ATOM 893 C C . ILE A 1 119 ? 15.307 -4.302 8.324 1.00 44.16 119 ILE A C 1
ATOM 895 O O . ILE A 1 119 ? 15.143 -4.657 9.491 1.00 44.16 119 ILE A O 1
ATOM 899 N N . ARG A 1 120 ? 16.289 -3.460 7.993 1.00 34.25 120 ARG A N 1
ATOM 900 C CA . ARG A 1 120 ? 16.948 -2.626 8.984 1.00 34.25 120 ARG A CA 1
ATOM 901 C C . ARG A 1 120 ? 15.920 -1.572 9.346 1.00 34.25 120 ARG A C 1
ATOM 903 O O . ARG A 1 120 ? 15.917 -0.477 8.794 1.00 34.25 120 ARG A O 1
ATOM 910 N N . GLN A 1 121 ? 15.043 -1.922 10.285 1.00 35.47 121 GLN A N 1
ATOM 911 C CA . GLN A 1 121 ? 14.436 -0.904 11.117 1.00 35.47 121 GLN A CA 1
ATOM 912 C C . GLN A 1 121 ? 15.608 -0.099 11.662 1.00 35.47 121 GLN A C 1
ATOM 914 O O . GLN A 1 121 ? 16.528 -0.648 12.277 1.00 35.47 121 GLN A O 1
ATOM 919 N N . SER A 1 122 ? 15.642 1.192 11.353 1.00 30.48 122 SER A N 1
ATOM 920 C CA . SER A 1 122 ? 16.478 2.091 12.121 1.00 30.48 122 SER A CA 1
ATOM 921 C C . SER A 1 122 ? 16.092 1.865 13.581 1.00 30.48 122 SER A C 1
ATOM 923 O O . SER A 1 122 ? 14.963 2.142 13.972 1.00 30.48 122 SER A O 1
ATOM 925 N N . SER A 1 123 ? 17.006 1.337 14.393 1.00 33.72 123 SER A N 1
ATOM 926 C CA . SER A 1 123 ? 16.838 1.236 15.847 1.00 33.72 123 SER A CA 1
ATOM 927 C C . SER A 1 123 ? 16.697 2.615 16.511 1.00 33.72 123 SER A C 1
ATOM 929 O O . SER A 1 123 ? 16.420 2.698 17.703 1.00 33.72 123 SER A O 1
ATOM 931 N N . HIS A 1 124 ? 16.842 3.688 15.726 1.00 33.06 124 HIS A N 1
ATOM 932 C CA . HIS A 1 124 ? 16.553 5.068 16.093 1.00 33.06 124 HIS A CA 1
ATOM 933 C C . HIS A 1 124 ? 15.160 5.535 15.635 1.00 33.06 124 HIS A C 1
ATOM 935 O O . HIS A 1 124 ? 14.848 6.707 15.814 1.00 33.06 124 HIS A O 1
ATOM 941 N N . ASP A 1 125 ? 14.315 4.671 15.050 1.00 39.53 125 ASP A N 1
ATOM 942 C CA . ASP A 1 125 ? 12.913 5.001 14.783 1.00 39.53 125 ASP A CA 1
ATOM 943 C C . ASP A 1 125 ? 12.029 4.591 15.981 1.00 39.53 125 ASP A C 1
ATOM 945 O O . ASP A 1 125 ? 11.709 3.403 16.150 1.00 39.53 125 ASP A O 1
ATOM 949 N N . PRO A 1 126 ? 11.584 5.552 16.815 1.00 35.22 126 PRO A N 1
ATOM 950 C CA . PRO A 1 126 ? 10.719 5.284 17.963 1.00 35.22 126 PRO A CA 1
ATOM 951 C C . PRO A 1 126 ? 9.340 4.702 17.584 1.00 35.22 126 PRO A C 1
ATOM 953 O O . PRO A 1 126 ? 8.565 4.339 18.472 1.00 35.22 126 PRO A O 1
ATOM 956 N N . ARG A 1 127 ? 9.001 4.584 16.290 1.00 46.31 127 ARG A N 1
ATOM 957 C CA . ARG A 1 127 ? 7.724 4.040 15.787 1.00 46.31 127 ARG A CA 1
ATOM 958 C C . ARG A 1 127 ? 7.700 2.511 15.653 1.00 46.31 127 ARG A C 1
ATOM 960 O O . ARG A 1 127 ? 6.612 1.943 15.608 1.00 46.31 127 ARG A O 1
ATOM 967 N N . SER A 1 128 ? 8.856 1.843 15.696 1.00 38.66 128 SER A N 1
ATOM 968 C CA . SER A 1 128 ? 8.995 0.370 15.672 1.00 38.66 128 SER A CA 1
ATOM 969 C C . SER A 1 128 ? 8.264 -0.349 16.818 1.00 38.66 128 SER A C 1
ATOM 971 O O . SER A 1 128 ? 7.788 -1.469 16.654 1.00 38.66 128 SER A O 1
ATOM 973 N N . LYS A 1 129 ? 8.078 0.319 17.964 1.00 36.38 129 LYS A N 1
ATOM 974 C CA . LYS A 1 129 ? 7.382 -0.223 19.147 1.00 36.38 129 LYS A CA 1
ATOM 975 C C . LYS A 1 129 ? 5.847 -0.240 19.040 1.00 36.38 129 LYS A C 1
ATOM 977 O O . LYS A 1 129 ? 5.170 -0.509 20.028 1.00 36.38 129 LYS A O 1
ATOM 982 N N . ARG A 1 130 ? 5.269 0.101 17.881 1.00 45.25 130 ARG A N 1
ATOM 983 C CA . ARG A 1 130 ? 3.812 0.290 17.714 1.00 45.25 130 ARG A CA 1
ATOM 984 C C . ARG A 1 130 ? 3.080 -0.906 17.086 1.00 45.25 130 ARG A C 1
ATOM 986 O O . ARG A 1 130 ? 1.845 -0.894 17.048 1.00 45.25 130 ARG A O 1
ATOM 993 N N . LEU A 1 131 ? 3.825 -1.919 16.640 1.00 41.31 131 LEU A N 1
ATOM 994 C CA . LEU A 1 131 ? 3.322 -3.180 16.092 1.00 41.31 131 LEU A CA 1
ATOM 995 C C . LEU A 1 131 ? 3.075 -4.185 17.228 1.00 41.31 131 LEU A C 1
ATOM 997 O O . LEU A 1 131 ? 3.977 -4.893 17.655 1.00 41.31 131 LEU A O 1
ATOM 1001 N N . ASP A 1 132 ? 1.843 -4.205 17.735 1.00 41.16 132 ASP A N 1
ATOM 1002 C CA . ASP A 1 132 ? 1.325 -5.300 18.564 1.00 41.16 132 ASP A CA 1
ATOM 1003 C C . ASP A 1 132 ? 0.559 -6.260 17.632 1.00 41.16 132 ASP A C 1
ATOM 1005 O O . ASP A 1 132 ? -0.482 -5.845 17.104 1.00 41.16 132 ASP A O 1
ATOM 1009 N N . PRO A 1 133 ? 1.063 -7.485 17.385 1.00 42.19 133 PRO A N 1
ATOM 1010 C CA . PRO A 1 133 ? 0.479 -8.451 16.454 1.00 42.19 133 PRO A CA 1
ATOM 1011 C C . PRO A 1 133 ? -0.862 -9.048 16.913 1.00 42.19 133 PRO A C 1
ATOM 1013 O O . PRO A 1 133 ? -1.475 -9.790 16.153 1.00 42.19 133 PRO A O 1
ATOM 1016 N N . LYS A 1 134 ? -1.409 -8.674 18.082 1.00 43.91 134 LYS A N 1
ATOM 1017 C CA . LYS A 1 134 ? -2.792 -9.021 18.488 1.00 43.91 134 LYS A CA 1
ATOM 1018 C C . LYS A 1 134 ? -3.887 -8.309 17.665 1.00 43.91 134 LYS A C 1
ATOM 1020 O O . LYS A 1 134 ? -5.017 -8.154 18.122 1.00 43.91 134 LYS A O 1
ATOM 1025 N N . ARG A 1 135 ? -3.552 -7.785 16.485 1.00 53.91 135 ARG A N 1
ATOM 1026 C CA . ARG A 1 135 ? -4.355 -6.867 15.665 1.00 53.91 135 ARG A CA 1
ATOM 1027 C C . ARG A 1 135 ? -4.331 -7.374 14.225 1.00 53.91 135 ARG A C 1
ATOM 1029 O O . ARG A 1 135 ? -3.272 -7.775 13.760 1.00 53.91 135 ARG A O 1
ATOM 1036 N N . GLY A 1 136 ? -5.485 -7.385 13.552 1.00 57.41 136 GLY A N 1
ATOM 1037 C CA . GLY A 1 136 ? -5.670 -8.044 12.253 1.00 57.41 136 GLY A CA 1
ATOM 1038 C C . GLY A 1 136 ? -4.538 -7.760 11.261 1.00 57.41 136 GLY A C 1
ATOM 1039 O O . GLY A 1 136 ? -4.272 -6.604 10.927 1.00 57.41 136 GLY A O 1
ATOM 1040 N N . MET A 1 137 ? -3.867 -8.819 10.812 1.00 69.69 137 MET A N 1
ATOM 1041 C CA . MET A 1 137 ? -2.783 -8.751 9.837 1.00 69.69 137 MET A CA 1
ATOM 1042 C C . MET A 1 137 ? -3.247 -9.360 8.518 1.00 69.69 137 MET A C 1
ATOM 1044 O O . MET A 1 137 ? -3.765 -10.473 8.484 1.00 69.69 137 MET A O 1
ATOM 1048 N N . ILE A 1 138 ? -3.029 -8.627 7.433 1.00 72.25 138 ILE A N 1
ATOM 1049 C CA . ILE A 1 138 ? -3.265 -9.060 6.062 1.00 72.25 138 ILE A CA 1
ATOM 1050 C C . ILE A 1 138 ? -1.900 -9.189 5.392 1.00 72.25 138 ILE A C 1
ATOM 1052 O O . ILE A 1 138 ? -1.183 -8.214 5.175 1.00 72.25 138 ILE A O 1
ATOM 1056 N N . ALA A 1 139 ? -1.547 -10.426 5.077 1.00 72.75 139 ALA A N 1
ATOM 1057 C CA . ALA A 1 139 ? -0.393 -10.773 4.268 1.00 72.75 139 ALA A CA 1
ATOM 1058 C C . ALA A 1 139 ? -0.840 -10.857 2.804 1.00 72.75 139 ALA A C 1
ATOM 1060 O O . ALA A 1 139 ? -1.705 -11.672 2.475 1.00 72.75 139 ALA A O 1
ATOM 1061 N N . TYR A 1 140 ? -0.283 -10.018 1.932 1.00 69.88 140 TYR A N 1
ATOM 1062 C CA . TYR A 1 140 ? -0.637 -9.982 0.518 1.00 69.88 140 TYR A CA 1
ATOM 1063 C C . TYR A 1 140 ? 0.569 -10.318 -0.361 1.00 69.88 140 TYR A C 1
ATOM 1065 O O . TYR A 1 140 ? 1.662 -9.774 -0.210 1.00 69.88 140 TYR A O 1
ATOM 1073 N N . ARG A 1 141 ? 0.332 -11.215 -1.320 1.00 67.56 141 ARG A N 1
ATOM 1074 C CA . ARG A 1 141 ? 1.232 -11.516 -2.430 1.00 67.56 141 ARG A CA 1
ATOM 1075 C C . ARG A 1 141 ? 0.398 -11.572 -3.692 1.00 67.56 141 ARG A C 1
ATOM 1077 O O . ARG A 1 141 ? -0.575 -12.325 -3.731 1.00 67.56 141 ARG A O 1
ATOM 1084 N N . SER A 1 142 ? 0.810 -10.866 -4.734 1.00 53.75 142 SER A N 1
ATOM 1085 C CA . SER A 1 142 ? 0.325 -11.158 -6.076 1.00 53.75 142 SER A CA 1
ATOM 1086 C C . SER A 1 142 ? 1.352 -12.054 -6.801 1.00 53.75 142 SER A C 1
ATOM 1088 O O . SER A 1 142 ? 2.566 -11.866 -6.687 1.00 53.75 142 SER A O 1
ATOM 1090 N N . PRO A 1 143 ? 0.917 -13.141 -7.460 1.00 45.09 143 PRO A N 1
ATOM 1091 C CA . PRO A 1 143 ? 1.791 -13.962 -8.280 1.00 45.09 143 PRO A CA 1
ATOM 1092 C C . PRO A 1 143 ? 1.863 -13.339 -9.676 1.00 45.09 143 PRO A C 1
ATOM 1094 O O . PRO A 1 143 ? 1.227 -13.818 -10.609 1.00 45.09 143 PRO A O 1
ATOM 1097 N N . THR A 1 144 ? 2.611 -12.250 -9.836 1.00 43.38 144 THR A N 1
ATOM 1098 C CA . THR A 1 144 ? 3.017 -11.813 -11.176 1.00 43.38 144 THR A CA 1
ATOM 1099 C C . THR A 1 144 ? 4.373 -12.435 -11.494 1.00 43.38 144 THR A C 1
ATOM 1101 O O . THR A 1 144 ? 5.431 -11.898 -11.176 1.00 43.38 144 THR A O 1
ATOM 1104 N N . GLU A 1 145 ? 4.353 -13.623 -12.104 1.00 39.81 145 GLU A N 1
ATOM 1105 C CA . GLU A 1 145 ? 5.541 -14.145 -12.777 1.00 39.81 145 GLU A CA 1
ATOM 1106 C C . GLU A 1 145 ? 5.806 -13.270 -14.005 1.00 39.81 145 GLU A C 1
ATOM 1108 O O . GLU A 1 145 ? 5.121 -13.361 -15.022 1.00 39.81 145 GLU A O 1
ATOM 1113 N N . THR A 1 146 ? 6.784 -12.374 -13.903 1.00 39.91 146 THR A N 1
ATOM 1114 C CA . THR A 1 146 ? 7.365 -11.744 -15.088 1.00 39.91 146 THR A CA 1
ATOM 1115 C C . THR A 1 146 ? 8.507 -12.635 -15.591 1.00 39.91 146 THR A C 1
ATOM 1117 O O . THR A 1 146 ? 9.338 -13.057 -14.783 1.00 39.91 146 THR A O 1
ATOM 1120 N N . PRO A 1 147 ? 8.630 -12.890 -16.910 1.00 35.25 147 PRO A N 1
ATOM 1121 C CA . PRO A 1 147 ? 9.766 -13.629 -17.480 1.00 35.25 147 PRO A CA 1
ATOM 1122 C C . PRO A 1 147 ? 11.140 -12.986 -17.203 1.00 35.25 147 PRO A C 1
ATOM 1124 O O . PRO A 1 147 ? 12.172 -13.592 -17.473 1.00 35.25 147 PRO A O 1
ATOM 1127 N N . SER A 1 148 ? 11.169 -11.757 -16.673 1.00 39.19 148 SER A N 1
ATOM 1128 C CA . SER A 1 148 ? 12.368 -10.971 -16.356 1.00 39.19 148 SER A CA 1
ATOM 1129 C C . SER A 1 148 ? 12.648 -10.812 -14.848 1.00 39.19 148 SER A C 1
ATOM 1131 O O . SER A 1 148 ? 13.588 -10.109 -14.464 1.00 39.19 148 SER A O 1
ATOM 1133 N N . GLY A 1 149 ? 11.848 -11.431 -13.973 1.00 39.62 149 GLY A N 1
ATOM 1134 C CA . GLY A 1 149 ? 11.870 -11.214 -12.525 1.00 39.62 149 GLY A CA 1
ATOM 1135 C C . GLY A 1 149 ? 12.657 -12.262 -11.741 1.00 39.62 149 GLY A C 1
ATOM 1136 O O . GLY A 1 149 ? 12.072 -13.091 -11.052 1.00 39.62 149 GLY A O 1
ATOM 1137 N N . THR A 1 150 ? 13.989 -12.212 -11.760 1.00 38.69 150 THR A N 1
ATOM 1138 C CA . THR A 1 150 ? 14.814 -12.940 -10.781 1.00 38.69 150 THR A CA 1
ATOM 1139 C C . THR A 1 150 ? 14.738 -12.261 -9.407 1.00 38.69 150 THR A C 1
ATOM 1141 O O . THR A 1 150 ? 15.662 -11.593 -8.966 1.00 38.69 150 THR A O 1
ATOM 1144 N N . SER A 1 151 ? 13.619 -12.400 -8.703 1.00 45.62 151 SER A N 1
ATOM 1145 C CA . SER A 1 151 ? 13.550 -12.240 -7.246 1.00 45.62 151 SER A CA 1
ATOM 1146 C C . SER A 1 151 ? 12.558 -13.267 -6.729 1.00 45.62 151 SER A C 1
ATOM 1148 O O . SER A 1 151 ? 11.380 -13.244 -7.074 1.00 45.62 151 SER A O 1
ATOM 1150 N N . CYS A 1 152 ? 13.058 -14.230 -5.962 1.00 45.00 152 CYS A N 1
ATOM 1151 C CA . CYS A 1 152 ? 12.258 -15.347 -5.489 1.00 45.00 152 CYS A CA 1
ATOM 1152 C C . CYS A 1 152 ? 12.330 -15.397 -3.969 1.00 45.00 152 CYS A C 1
ATOM 1154 O O . CYS A 1 152 ? 12.974 -16.269 -3.402 1.00 45.00 152 CYS A O 1
ATOM 1156 N N . LEU A 1 153 ? 11.643 -14.455 -3.318 1.00 45.75 153 LEU A N 1
ATOM 1157 C CA . LEU A 1 153 ? 11.153 -14.684 -1.965 1.00 45.75 153 LEU A CA 1
ATOM 1158 C C . LEU A 1 153 ? 10.162 -15.842 -2.033 1.00 45.75 153 LEU A C 1
ATOM 1160 O O . LEU A 1 153 ? 9.019 -15.687 -2.492 1.00 45.75 153 LEU A O 1
ATOM 1164 N N . ARG A 1 154 ? 10.615 -17.025 -1.616 1.00 45.50 154 ARG A N 1
ATOM 1165 C CA . ARG A 1 154 ? 9.744 -18.193 -1.502 1.00 45.50 154 ARG A CA 1
ATOM 1166 C C . ARG A 1 154 ? 8.759 -17.949 -0.362 1.00 45.50 154 ARG A C 1
ATOM 1168 O O . ARG A 1 154 ? 9.157 -17.647 0.761 1.00 45.50 154 ARG A O 1
ATOM 1175 N N . SER A 1 155 ? 7.468 -18.137 -0.637 1.00 41.81 155 SER A N 1
ATOM 1176 C CA . SER A 1 155 ? 6.370 -17.977 0.332 1.00 41.81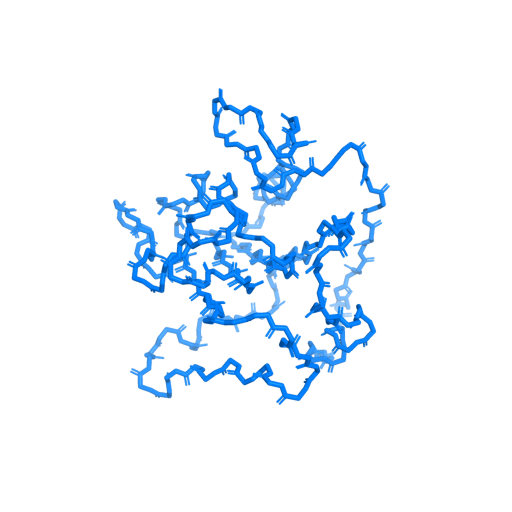 155 SER A CA 1
ATOM 1177 C C . SER A 1 155 ? 6.637 -18.692 1.663 1.00 41.81 155 SER A C 1
ATOM 1179 O O . SER A 1 155 ? 6.348 -18.148 2.723 1.00 41.81 155 SER A O 1
ATOM 1181 N N . HIS A 1 156 ? 7.278 -19.864 1.624 1.00 38.03 156 HIS A N 1
ATOM 1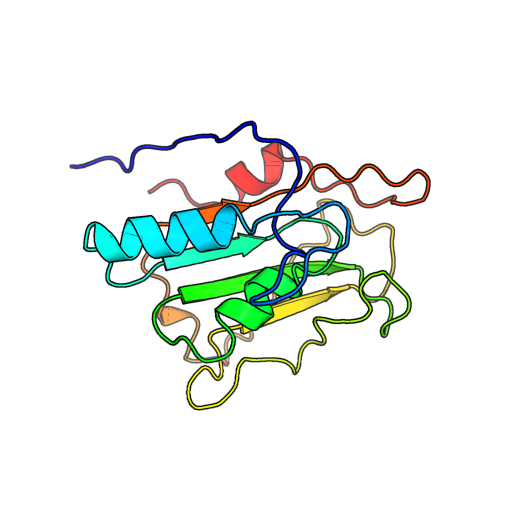182 C CA . HIS A 1 156 ? 7.617 -20.658 2.807 1.00 38.03 156 HIS A CA 1
ATOM 1183 C C . HIS A 1 156 ? 8.586 -19.973 3.794 1.00 38.03 156 HIS A C 1
ATOM 1185 O O . HIS A 1 156 ? 8.556 -20.292 4.979 1.00 38.03 156 HIS A O 1
ATOM 1191 N N . GLN A 1 157 ? 9.442 -19.044 3.354 1.00 41.78 157 GLN A N 1
ATOM 1192 C CA . GLN A 1 157 ? 10.354 -18.327 4.258 1.00 41.78 157 GLN A CA 1
ATOM 1193 C C . GLN A 1 157 ? 9.739 -17.065 4.863 1.00 41.78 157 GLN A C 1
ATOM 1195 O O . GLN A 1 157 ? 10.041 -16.754 6.012 1.00 41.78 157 GLN A O 1
ATOM 1200 N N . PHE A 1 158 ? 8.842 -16.375 4.148 1.00 42.22 158 PHE A N 1
ATOM 1201 C CA . PHE A 1 158 ? 8.135 -15.226 4.720 1.00 42.22 158 PHE A CA 1
ATOM 1202 C C . PHE A 1 158 ? 7.329 -15.647 5.956 1.00 42.22 158 PHE A C 1
ATOM 1204 O O . PHE A 1 158 ? 7.478 -15.049 7.019 1.00 42.22 158 PHE A O 1
ATOM 1211 N N . PHE A 1 159 ? 6.573 -16.746 5.864 1.00 37.75 159 PHE A N 1
ATOM 1212 C CA . PHE A 1 159 ? 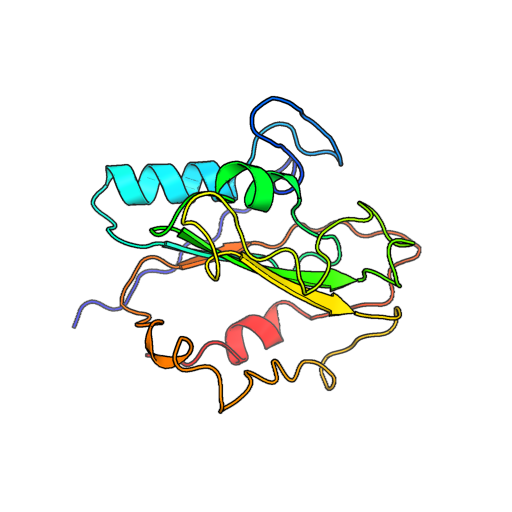5.825 -17.278 7.007 1.00 37.75 159 PHE A CA 1
ATOM 1213 C C . PHE A 1 159 ? 6.725 -17.721 8.174 1.00 37.75 159 PHE A C 1
ATOM 1215 O O . PHE A 1 159 ? 6.310 -17.587 9.315 1.00 37.75 159 PHE A O 1
ATOM 1222 N N . LYS A 1 160 ? 7.970 -18.159 7.922 1.00 36.47 160 LYS A N 1
ATOM 1223 C CA . LYS A 1 160 ? 8.962 -18.458 8.979 1.00 36.47 160 LYS A CA 1
ATOM 1224 C C . LYS A 1 160 ? 9.575 -17.212 9.626 1.00 36.47 160 LYS A C 1
ATOM 1226 O O . LYS A 1 160 ? 10.131 -17.306 10.714 1.00 36.47 160 LYS A O 1
ATOM 1231 N N . SER A 1 161 ? 9.529 -16.067 8.944 1.00 35.69 161 SER A N 1
ATOM 1232 C CA . SER A 1 161 ? 10.005 -14.781 9.472 1.00 35.69 161 SER A CA 1
ATOM 1233 C C . SER A 1 161 ? 8.958 -14.056 10.321 1.00 35.69 161 SER A C 1
ATOM 1235 O O . SER A 1 161 ? 9.299 -13.119 11.042 1.00 35.69 161 SER A O 1
ATOM 1237 N N . ILE A 1 162 ? 7.697 -14.496 10.251 1.00 40.72 162 ILE A N 1
ATOM 1238 C CA . ILE A 1 162 ? 6.640 -14.060 11.159 1.00 40.72 162 ILE A CA 1
ATOM 1239 C C . ILE A 1 162 ? 6.824 -14.862 12.456 1.00 40.72 162 ILE A C 1
ATOM 1241 O O . ILE A 1 162 ? 6.738 -16.088 12.407 1.00 40.72 162 ILE A O 1
ATOM 1245 N N . PRO A 1 163 ? 7.109 -14.218 13.603 1.00 29.94 163 PRO A N 1
ATOM 1246 C CA . PRO A 1 163 ? 7.235 -14.936 14.862 1.00 29.94 163 PRO A CA 1
ATOM 1247 C C . PRO A 1 163 ? 5.923 -15.658 15.186 1.00 29.94 163 PRO A C 1
ATOM 1249 O O . PRO A 1 163 ? 4.855 -15.043 15.135 1.00 29.94 163 PRO A O 1
ATOM 1252 N N . GLU A 1 164 ? 6.005 -16.944 15.529 1.00 30.98 164 GLU A N 1
ATOM 1253 C CA . GLU A 1 164 ? 4.889 -17.651 16.157 1.00 30.98 164 GLU A CA 1
ATOM 1254 C C . GLU A 1 164 ? 4.600 -16.989 17.516 1.00 30.98 164 GLU A C 1
ATOM 1256 O O . GLU A 1 164 ? 5.523 -16.699 18.281 1.00 30.98 164 GLU A O 1
ATOM 1261 N N . THR A 1 165 ? 3.329 -16.664 17.764 1.00 35.78 165 THR A N 1
ATOM 1262 C CA . THR A 1 165 ? 2.850 -16.028 19.004 1.00 35.78 165 THR A CA 1
ATOM 1263 C C . THR A 1 165 ? 2.604 -17.035 20.110 1.00 35.78 165 THR A C 1
ATOM 1265 O O . THR A 1 165 ? 1.929 -18.043 19.798 1.00 35.78 165 THR A O 1
#

Nearest PDB structures (foldseek):
  6j6t-assembly1_B  TM=1.006E+00  e=1.787E-17  Arabidopsis thaliana
  6j6t-assembly1_A  TM=1.005E+00  e=3.394E-17  Arabidopsis thaliana
  6j6t-assembly1_D  TM=1.005E+00  e=3.859E-17  Arabidopsis thaliana
  6j6t-assembly1_C  TM=1.004E+00  e=4.388E-17  Arabidopsis thaliana
  6phr-assembly1_A  TM=9.678E-01  e=5.218E-11  Marinobacter subterrani

Foldseek 3Di:
DDFDDDDDDPDDDAALQAAPPDDDPRHDHHPLVVVQVVVVVVPFQAEEEEEEAQAHSVRNCRRCLQPPRYAYEYEHEQLCLPDPPSDQDQCSQGDPNSGNSYGGHYDNDAQAEDPNPPPPPPPPPPCVVVDDVVTHYHYDYRPPDDVPHNYDPDPVVVVVVPDRD

Sequence (165 aa):
MDHGSWVMGQVRPPGHHAGVRQAMGFCLHNNAAIAASAAQAAGAKKVLIVDWDVHHGNGTQEIFEQNKTVLYISLHRHEGGKFYPSKGVAHEVGSMGGEGYCVNVPWSHGGVGDHSHRIRQSSHDPRSKRLDPKRGMIAYRSPTETPSGTSCLRSHQFFKSIPET

Solvent-accessible surface area (backbone atoms only — not comparable to full-atom values): 9756 Å² total; per-residue (Å²): 133,88,73,84,83,85,83,86,85,92,72,77,69,46,16,44,43,9,37,90,87,44,63,37,89,76,5,73,52,32,57,67,55,52,52,49,52,50,42,38,75,75,65,45,79,41,36,40,38,42,37,62,20,62,42,41,42,54,9,46,46,62,70,37,26,54,29,82,44,40,39,41,37,36,42,20,41,18,43,88,48,74,31,63,78,48,57,53,51,66,82,56,23,41,40,91,78,3,59,75,23,30,46,34,48,52,31,71,55,80,65,54,40,82,88,68,75,71,80,74,68,58,91,84,47,86,67,72,83,69,77,64,82,95,38,58,71,45,82,45,70,57,90,76,85,52,101,82,60,57,54,64,74,53,71,75,54,57,64,68,71,48,78,85,129

Organism: Lactuca saligna (NCBI:txid75948)